Protein AF-A0A4Q3XIW8-F1 (afdb_monomer_lite)

Sequence (127 aa):
MKTLSMPRPVAIGVVVLTMAGFLSQTAIPAPKAQLSREAKMEWIAHSLREMQTIKPGMTGKQLLKVFTVEGGVQQIPPTRYVYRDCPMIKVDIEWKNVHQPRPTQTHKKTFVISKISKPYLEGSIVD

Structure (mmCIF, N/CA/C/O backbone):
data_AF-A0A4Q3XIW8-F1
#
_entry.id   AF-A0A4Q3XIW8-F1
#
loop_
_atom_site.group_PDB
_atom_site.id
_atom_site.type_symbol
_atom_site.label_atom_id
_atom_site.label_alt_id
_atom_site.label_comp_id
_atom_site.label_asym_id
_atom_site.label_entity_id
_atom_site.label_seq_id
_atom_site.pdbx_PDB_ins_code
_atom_site.Cartn_x
_atom_site.Cartn_y
_atom_site.Cartn_z
_atom_site.occupancy
_atom_site.B_iso_or_equiv
_atom_site.auth_seq_id
_atom_site.auth_comp_id
_atom_site.auth_asym_id
_atom_site.auth_atom_id
_atom_site.pdbx_PDB_model_num
ATOM 1 N N . MET A 1 1 ? 29.692 -9.140 -96.627 1.00 36.75 1 MET A N 1
ATOM 2 C CA . MET A 1 1 ? 30.712 -9.912 -95.881 1.00 36.75 1 MET A CA 1
ATOM 3 C C . MET A 1 1 ? 30.564 -9.582 -94.398 1.00 36.75 1 MET A C 1
ATOM 5 O O . MET A 1 1 ? 30.273 -8.436 -94.087 1.00 36.75 1 MET A O 1
ATOM 9 N N . LYS A 1 2 ? 30.659 -10.597 -93.526 1.00 37.66 2 LYS A N 1
ATOM 10 C CA . LYS A 1 2 ? 30.666 -10.518 -92.043 1.00 37.66 2 LYS A CA 1
ATOM 11 C C . LYS A 1 2 ? 31.756 -9.511 -91.581 1.00 37.66 2 LYS A C 1
ATOM 13 O O . LYS A 1 2 ? 32.708 -9.340 -92.329 1.00 37.66 2 LYS A O 1
ATOM 18 N N . THR A 1 3 ? 31.681 -8.794 -90.452 1.00 39.59 3 THR A N 1
ATOM 19 C CA . THR A 1 3 ? 31.788 -9.295 -89.061 1.00 39.59 3 THR A CA 1
ATOM 20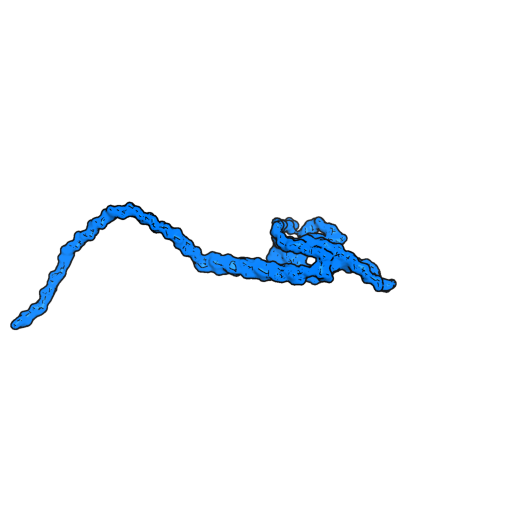 C C . THR A 1 3 ? 31.601 -8.169 -88.019 1.00 39.59 3 THR A C 1
ATOM 22 O O . THR A 1 3 ? 31.952 -7.021 -88.273 1.00 39.59 3 THR A O 1
ATOM 25 N N . LEU A 1 4 ? 31.115 -8.547 -86.826 1.00 45.62 4 LEU A N 1
ATOM 26 C CA . LEU A 1 4 ? 31.135 -7.817 -85.544 1.00 45.62 4 LEU A CA 1
ATOM 27 C C . LEU A 1 4 ? 32.545 -7.355 -85.101 1.00 45.62 4 LEU A C 1
ATOM 29 O O . LEU A 1 4 ? 33.519 -8.023 -85.438 1.00 45.62 4 LEU A O 1
ATOM 33 N N . SER A 1 5 ? 32.615 -6.345 -84.210 1.00 37.97 5 SER A 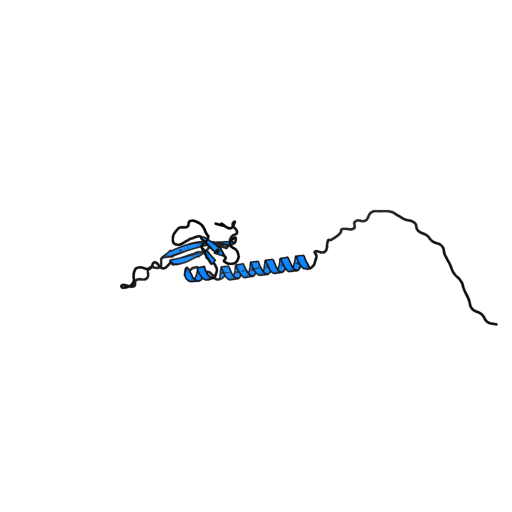N 1
ATOM 34 C CA . SER A 1 5 ? 33.252 -6.409 -82.862 1.00 37.97 5 SER A CA 1
ATOM 35 C C . SER A 1 5 ? 33.842 -5.059 -82.395 1.00 37.97 5 SER A C 1
ATOM 37 O O . SER A 1 5 ? 34.687 -4.483 -83.069 1.00 37.97 5 SER A O 1
ATOM 39 N N . MET A 1 6 ? 33.435 -4.582 -81.209 1.00 40.84 6 MET A N 1
ATOM 40 C CA . MET A 1 6 ? 34.043 -3.457 -80.457 1.00 40.84 6 MET A CA 1
ATOM 41 C C . MET A 1 6 ? 35.323 -3.882 -79.706 1.00 40.84 6 MET A C 1
ATOM 43 O O . MET A 1 6 ? 35.523 -5.079 -79.489 1.00 40.84 6 MET A O 1
ATOM 47 N N . PRO A 1 7 ? 36.126 -2.911 -79.212 1.00 54.00 7 PRO A N 1
ATOM 48 C CA . PRO A 1 7 ? 36.410 -2.839 -77.763 1.00 54.00 7 PRO A CA 1
ATOM 49 C C . PRO A 1 7 ? 36.466 -1.405 -77.146 1.00 54.00 7 PRO A C 1
ATOM 51 O O . PRO A 1 7 ? 36.759 -0.428 -77.824 1.00 54.00 7 PRO A O 1
ATOM 54 N N . ARG A 1 8 ? 36.167 -1.308 -75.831 1.00 45.50 8 ARG A N 1
ATOM 55 C CA . ARG A 1 8 ? 36.250 -0.145 -74.878 1.00 45.50 8 ARG A CA 1
ATOM 56 C C . ARG A 1 8 ? 37.728 0.076 -74.403 1.00 45.50 8 ARG A C 1
ATOM 58 O O . ARG A 1 8 ? 38.477 -0.844 -74.730 1.00 45.50 8 ARG A O 1
ATOM 65 N N . PRO A 1 9 ? 38.204 1.084 -73.585 1.00 48.41 9 PRO A N 1
ATOM 66 C CA . PRO A 1 9 ? 37.528 1.862 -72.504 1.00 48.41 9 PRO A CA 1
ATOM 67 C C . PRO A 1 9 ? 38.114 3.284 -72.107 1.00 48.41 9 PRO A C 1
ATOM 69 O O . PRO A 1 9 ? 39.037 3.795 -72.723 1.00 48.41 9 PRO A O 1
ATOM 72 N N . VAL A 1 10 ? 37.592 3.851 -70.994 1.00 42.19 10 VAL A N 1
ATOM 73 C CA . VAL A 1 10 ? 38.165 4.821 -70.001 1.00 42.19 10 VAL A CA 1
ATOM 74 C C . VAL A 1 10 ? 38.273 6.332 -70.309 1.00 42.19 10 VAL A C 1
ATOM 76 O O . VAL A 1 10 ? 39.111 6.771 -71.081 1.00 42.19 10 VAL A O 1
ATOM 79 N N . ALA A 1 11 ? 37.579 7.142 -69.496 1.00 39.53 11 ALA A N 1
ATOM 80 C CA . ALA A 1 11 ? 38.163 8.336 -68.871 1.00 39.53 11 ALA A CA 1
ATOM 81 C C . ALA A 1 11 ? 37.551 8.530 -67.469 1.00 39.53 11 ALA A C 1
ATOM 83 O O . ALA A 1 11 ? 36.342 8.675 -67.305 1.00 39.53 11 ALA A O 1
ATOM 84 N N . ILE A 1 12 ? 38.420 8.444 -66.465 1.00 48.94 12 ILE A N 1
ATOM 85 C CA . ILE A 1 12 ? 38.171 8.597 -65.031 1.00 48.94 12 ILE A CA 1
ATOM 86 C C . ILE A 1 12 ? 38.059 10.092 -64.723 1.00 48.94 12 ILE A C 1
ATOM 88 O O . ILE A 1 12 ? 38.941 10.858 -65.100 1.00 48.94 12 ILE A O 1
ATOM 92 N N . GLY A 1 13 ? 37.013 10.502 -64.009 1.00 37.75 13 GLY A N 1
ATOM 93 C CA . GLY A 1 13 ? 36.873 11.863 -63.495 1.00 37.75 13 GLY A CA 1
ATOM 94 C C . GLY A 1 13 ? 36.436 11.836 -62.037 1.00 37.75 13 GLY A C 1
ATOM 95 O O . GLY A 1 13 ? 35.246 11.874 -61.750 1.00 37.75 13 GLY A O 1
ATOM 96 N N . VAL A 1 14 ? 37.401 11.737 -61.122 1.00 43.91 14 VAL A N 1
ATOM 97 C CA . VAL A 1 14 ? 37.207 11.987 -59.688 1.00 43.91 14 VAL A CA 1
ATOM 98 C C . VAL A 1 14 ? 37.565 13.449 -59.435 1.00 43.91 14 VAL A C 1
ATOM 100 O O . VAL A 1 14 ? 38.720 13.825 -59.613 1.00 43.91 14 VAL A O 1
ATOM 103 N N . VAL A 1 15 ? 36.603 14.261 -58.993 1.00 44.19 15 VAL A N 1
ATOM 104 C CA . VAL A 1 15 ? 36.877 15.529 -58.300 1.00 44.19 15 VAL A CA 1
ATOM 105 C C . VAL A 1 15 ? 36.025 15.572 -57.036 1.00 44.19 15 VAL A C 1
ATOM 107 O O . VAL A 1 15 ? 34.822 15.324 -57.053 1.00 44.19 15 VAL A O 1
ATOM 110 N N . VAL A 1 16 ? 36.719 15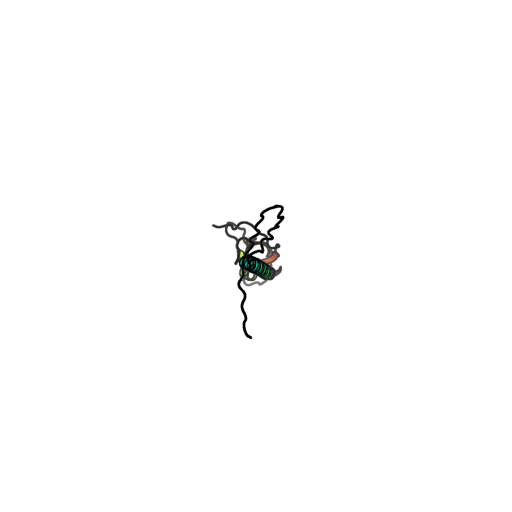.813 -55.931 1.00 42.75 16 VAL A N 1
ATOM 111 C CA . VAL A 1 16 ? 36.293 15.709 -54.537 1.00 42.75 16 VAL A CA 1
ATOM 112 C C . VAL A 1 16 ? 35.970 17.107 -53.984 1.00 42.75 16 VAL A C 1
ATOM 114 O O . VAL A 1 16 ? 36.653 18.067 -54.323 1.00 42.75 16 VAL A O 1
ATOM 117 N N . LEU A 1 17 ? 35.003 17.152 -53.054 1.00 45.28 17 LEU A N 1
ATOM 118 C CA . LEU A 1 17 ? 34.769 18.156 -51.995 1.00 45.28 17 LEU A CA 1
ATOM 119 C C . LEU A 1 17 ? 34.115 19.513 -52.336 1.00 45.28 17 LEU A C 1
ATOM 121 O O . LEU A 1 17 ? 34.779 20.425 -52.808 1.00 45.28 17 LEU A O 1
ATOM 125 N N . THR A 1 18 ? 32.896 19.717 -51.812 1.00 49.06 18 THR A N 1
ATOM 126 C CA . THR A 1 18 ? 32.626 20.816 -50.858 1.00 49.06 18 THR A CA 1
ATOM 127 C C . THR A 1 18 ? 31.606 20.383 -49.798 1.00 49.06 18 THR A C 1
ATOM 129 O O . THR A 1 18 ? 30.492 19.966 -50.108 1.00 49.06 18 THR A O 1
ATOM 132 N N . MET A 1 19 ? 32.039 20.476 -48.540 1.00 49.81 19 MET A N 1
ATOM 133 C CA . MET A 1 19 ? 31.317 20.223 -47.293 1.00 49.81 19 MET A CA 1
ATOM 134 C C . MET A 1 19 ? 30.197 21.241 -47.037 1.00 49.81 19 MET A C 1
ATOM 136 O O . MET A 1 19 ? 30.446 22.438 -47.104 1.00 49.81 19 MET A O 1
ATOM 140 N N . ALA A 1 20 ? 29.029 20.756 -46.608 1.00 51.88 20 ALA A N 1
ATOM 141 C CA . ALA A 1 20 ? 28.243 21.297 -45.486 1.00 51.88 20 ALA A CA 1
ATOM 142 C C . ALA A 1 20 ? 27.097 20.316 -45.181 1.00 51.88 20 ALA A C 1
ATOM 144 O O . ALA A 1 20 ? 25.919 20.585 -45.403 1.00 51.88 20 ALA A O 1
ATOM 145 N N . GLY A 1 21 ? 27.465 19.113 -44.737 1.00 45.66 21 GLY A N 1
ATOM 146 C CA . GLY A 1 21 ? 26.510 18.099 -44.313 1.00 45.66 21 GLY A CA 1
ATOM 147 C C . GLY A 1 21 ? 25.909 18.450 -42.956 1.00 45.66 21 GLY A C 1
ATOM 148 O O . GLY A 1 21 ? 26.520 18.175 -41.928 1.00 45.66 21 GLY A O 1
ATOM 149 N N . PHE A 1 22 ? 24.686 18.975 -42.941 1.00 52.00 22 PHE A N 1
ATOM 150 C CA . PHE A 1 22 ? 23.782 18.789 -41.806 1.00 52.00 22 PHE A CA 1
ATOM 151 C C . PHE A 1 22 ? 23.153 17.394 -41.918 1.00 52.00 22 PHE A C 1
ATOM 153 O O . PHE A 1 22 ? 21.997 17.232 -42.295 1.00 52.00 22 PHE A O 1
ATOM 160 N N . LEU A 1 23 ? 23.936 16.355 -41.615 1.00 46.53 23 LEU A N 1
ATOM 161 C CA . LEU A 1 23 ? 23.371 15.051 -41.276 1.00 46.53 23 LEU A CA 1
ATOM 162 C C . LEU A 1 23 ? 22.963 15.110 -39.804 1.00 46.53 23 LEU A C 1
ATOM 164 O O . LEU A 1 23 ? 23.735 14.754 -38.913 1.00 46.53 23 LEU A O 1
ATOM 168 N N . SER A 1 24 ? 21.746 15.586 -39.541 1.00 50.31 24 SER A N 1
ATOM 169 C CA . SER A 1 24 ? 21.080 15.339 -38.265 1.00 50.31 24 SER A CA 1
ATOM 170 C C . SER A 1 24 ? 20.907 13.828 -38.113 1.00 50.31 24 SER A C 1
ATOM 172 O O . SER A 1 24 ? 19.990 13.234 -38.672 1.00 50.31 24 SER A O 1
ATOM 174 N N . GLN A 1 25 ? 21.818 13.187 -37.381 1.00 57.75 25 GLN A N 1
ATOM 175 C CA . GLN A 1 25 ? 21.649 11.806 -36.947 1.00 57.75 25 GLN A CA 1
ATOM 176 C C . GLN A 1 25 ? 20.481 11.761 -35.959 1.00 57.75 25 GLN A C 1
ATOM 178 O O . GLN A 1 25 ? 20.648 12.002 -34.765 1.00 57.75 25 GLN A O 1
ATOM 183 N N . THR A 1 26 ? 19.279 11.446 -36.436 1.00 56.56 26 THR A N 1
ATOM 184 C CA . THR A 1 26 ? 18.238 10.924 -35.553 1.00 56.56 26 THR A CA 1
ATOM 185 C C . THR A 1 26 ? 18.656 9.505 -35.191 1.00 56.56 26 THR A C 1
ATOM 187 O O . THR A 1 26 ? 18.474 8.579 -35.981 1.00 56.56 26 THR A O 1
ATOM 190 N N . ALA A 1 27 ? 19.286 9.332 -34.030 1.00 63.47 27 ALA A N 1
ATOM 191 C CA . ALA A 1 27 ? 19.545 8.009 -33.482 1.00 63.47 27 ALA A CA 1
ATOM 192 C C . ALA A 1 27 ? 18.195 7.295 -33.313 1.00 63.47 27 ALA A C 1
ATOM 194 O O . ALA A 1 27 ? 17.417 7.632 -32.422 1.00 63.47 27 ALA A O 1
ATOM 195 N N . ILE A 1 28 ? 17.891 6.348 -34.203 1.00 64.38 28 ILE A N 1
ATOM 196 C CA . ILE A 1 28 ? 16.720 5.482 -34.071 1.00 64.38 28 ILE A CA 1
ATOM 197 C C . ILE A 1 28 ? 16.954 4.669 -32.791 1.00 64.38 28 ILE A C 1
ATOM 199 O O . ILE A 1 28 ? 17.942 3.929 -32.730 1.00 64.38 28 ILE A O 1
ATOM 203 N N . PRO A 1 29 ? 16.126 4.815 -31.741 1.00 62.81 29 PRO A N 1
ATOM 204 C CA . PRO A 1 29 ? 16.327 4.051 -30.522 1.00 62.81 29 PRO A CA 1
ATOM 205 C C . PRO A 1 29 ? 16.234 2.558 -30.853 1.00 62.81 29 PRO A C 1
ATOM 207 O O . PRO A 1 29 ? 15.299 2.108 -31.514 1.00 62.81 29 PRO A O 1
ATOM 210 N N . ALA A 1 30 ? 17.231 1.787 -30.415 1.00 66.44 30 ALA A N 1
ATOM 211 C CA . ALA A 1 30 ? 17.295 0.357 -30.683 1.00 66.44 30 ALA A CA 1
ATOM 212 C C . ALA A 1 30 ? 16.027 -0.358 -30.150 1.00 66.44 30 ALA A C 1
ATOM 214 O O . ALA A 1 30 ? 15.635 -0.103 -29.006 1.00 66.44 30 ALA A O 1
ATOM 215 N N . PRO A 1 31 ? 15.431 -1.310 -30.899 1.00 67.88 31 PRO A N 1
ATOM 216 C CA . PRO A 1 31 ? 14.172 -1.984 -30.539 1.00 67.88 31 PRO A CA 1
ATOM 217 C C . PRO A 1 31 ? 14.132 -2.584 -29.121 1.00 67.88 31 PRO A C 1
ATOM 219 O O . PRO A 1 31 ? 13.085 -2.627 -28.479 1.00 67.88 31 PRO A O 1
ATOM 222 N N . LYS A 1 32 ? 15.288 -3.007 -28.592 1.00 67.06 32 LYS A N 1
ATOM 223 C CA . LYS A 1 32 ? 15.415 -3.588 -27.245 1.00 67.06 32 LYS A CA 1
ATOM 224 C C . LYS A 1 32 ? 15.123 -2.584 -26.124 1.00 67.06 32 LYS A C 1
ATOM 226 O O . LYS A 1 32 ? 14.533 -2.952 -25.111 1.00 67.06 32 LYS A O 1
ATOM 231 N N . ALA A 1 33 ? 15.521 -1.321 -26.289 1.00 71.56 33 ALA A N 1
ATOM 232 C CA . ALA A 1 33 ? 15.300 -0.292 -25.274 1.00 71.56 33 ALA A CA 1
ATOM 233 C C . ALA A 1 33 ? 13.812 0.078 -25.169 1.00 71.56 33 ALA A C 1
ATOM 235 O O . ALA A 1 33 ? 13.307 0.289 -24.065 1.00 71.56 33 ALA A O 1
ATOM 236 N N . GLN A 1 34 ? 13.108 0.084 -26.302 1.00 71.38 34 GLN A N 1
ATOM 237 C CA . GLN A 1 34 ? 11.688 0.410 -26.381 1.00 71.38 34 GLN A CA 1
ATOM 238 C C . GLN A 1 34 ? 10.811 -0.671 -25.723 1.00 71.38 34 GLN A C 1
ATOM 240 O O . GLN A 1 34 ? 10.056 -0.347 -24.805 1.00 71.38 34 GLN A O 1
ATOM 245 N N . LEU A 1 35 ? 11.029 -1.953 -26.056 1.00 73.44 35 LEU A N 1
ATOM 246 C CA . LEU A 1 35 ? 10.343 -3.088 -25.416 1.00 73.44 35 LEU A CA 1
ATOM 247 C C . LEU A 1 35 ? 10.530 -3.082 -23.887 1.00 73.44 35 LEU A C 1
ATOM 249 O O . LEU A 1 35 ? 9.600 -3.343 -23.128 1.00 73.44 35 LEU A O 1
ATOM 253 N N . SER A 1 36 ? 11.732 -2.725 -23.415 1.00 86.62 36 SER A N 1
ATOM 254 C CA . SER A 1 36 ? 12.017 -2.633 -21.977 1.00 86.62 36 SER A CA 1
ATOM 255 C C . SER A 1 36 ? 11.268 -1.492 -21.278 1.00 86.62 36 SER A C 1
ATOM 257 O O . SER A 1 36 ? 10.942 -1.604 -20.098 1.00 86.62 36 SER A O 1
ATOM 259 N N . ARG A 1 37 ? 11.000 -0.383 -21.980 1.00 91.44 37 ARG A N 1
ATOM 260 C CA . ARG A 1 37 ? 10.258 0.761 -21.436 1.00 91.44 37 ARG A CA 1
ATOM 261 C C . ARG A 1 37 ? 8.772 0.440 -21.353 1.00 91.44 37 ARG A C 1
ATOM 263 O O . ARG A 1 37 ? 8.162 0.710 -20.325 1.00 91.44 37 ARG A O 1
ATOM 270 N N . GLU A 1 38 ? 8.220 -0.145 -22.407 1.00 92.50 38 GLU A N 1
ATOM 271 C CA . GLU A 1 38 ? 6.822 -0.576 -22.469 1.00 92.50 38 GLU A CA 1
ATOM 272 C C . GLU A 1 38 ? 6.525 -1.605 -21.378 1.00 92.50 38 GLU A C 1
ATOM 274 O O . GLU A 1 38 ? 5.617 -1.392 -20.582 1.00 92.50 38 GLU A O 1
ATOM 279 N N . ALA A 1 39 ? 7.372 -2.631 -21.231 1.00 93.94 39 ALA A N 1
ATOM 280 C CA . ALA A 1 39 ? 7.236 -3.624 -20.165 1.00 93.94 39 ALA A CA 1
ATOM 281 C C . ALA A 1 39 ? 7.298 -3.007 -18.754 1.00 93.94 39 ALA A C 1
ATOM 283 O O . ALA A 1 39 ? 6.542 -3.403 -17.868 1.00 93.94 39 ALA A O 1
ATOM 284 N N . LYS A 1 40 ? 8.163 -2.006 -18.529 1.00 94.56 40 LYS A N 1
ATOM 285 C CA . LYS A 1 40 ? 8.220 -1.279 -17.247 1.00 94.56 40 LYS A CA 1
ATOM 286 C C . LYS A 1 40 ? 6.943 -0.489 -16.984 1.00 94.56 40 LYS A C 1
ATOM 288 O O . LYS A 1 40 ? 6.452 -0.499 -15.861 1.00 94.56 40 LYS A O 1
ATOM 293 N N . MET A 1 41 ? 6.411 0.194 -17.996 1.00 95.56 41 MET A N 1
ATOM 294 C CA . MET A 1 41 ? 5.166 0.954 -17.861 1.00 95.56 41 MET A CA 1
ATOM 295 C C . MET A 1 41 ? 3.968 0.032 -17.626 1.00 95.56 41 MET A C 1
ATOM 297 O O . MET A 1 41 ? 3.143 0.328 -16.765 1.00 95.56 41 MET A O 1
ATOM 301 N N . GLU A 1 42 ? 3.910 -1.103 -18.325 1.00 96.75 42 GLU A N 1
ATOM 302 C CA . GLU A 1 42 ? 2.913 -2.159 -18.121 1.00 96.75 42 GLU A CA 1
ATOM 303 C C . GLU A 1 42 ? 2.956 -2.674 -16.677 1.00 96.75 42 GLU A C 1
ATOM 305 O O . GLU A 1 42 ? 1.925 -2.721 -16.004 1.00 96.75 42 GLU A O 1
ATOM 310 N N . TRP A 1 43 ? 4.157 -2.979 -16.169 1.00 96.38 43 TRP A N 1
ATOM 311 C CA . TRP A 1 43 ? 4.351 -3.418 -14.789 1.00 96.38 43 TRP A CA 1
ATOM 312 C C . TRP A 1 43 ? 3.908 -2.350 -13.784 1.00 96.38 43 TRP A C 1
ATOM 314 O O . TRP A 1 43 ? 3.113 -2.654 -12.902 1.00 96.38 43 TRP A O 1
ATOM 324 N N . ILE A 1 44 ? 4.326 -1.086 -13.943 1.00 96.50 44 ILE A N 1
ATOM 325 C CA . ILE A 1 44 ? 3.894 0.009 -13.055 1.00 96.50 44 ILE A CA 1
ATOM 326 C C . ILE A 1 44 ? 2.366 0.133 -13.063 1.00 96.50 44 ILE A C 1
ATOM 328 O O . ILE A 1 44 ? 1.745 0.243 -12.005 1.00 96.50 44 ILE A O 1
ATOM 332 N N . ALA A 1 45 ? 1.747 0.104 -14.244 1.00 97.19 45 ALA A N 1
ATOM 333 C CA . ALA A 1 45 ? 0.301 0.208 -14.377 1.00 97.19 45 ALA A CA 1
ATOM 334 C C . ALA A 1 45 ? -0.416 -0.976 -13.712 1.00 97.19 45 ALA A C 1
ATOM 336 O O . ALA A 1 45 ? -1.429 -0.779 -13.041 1.00 97.19 45 ALA A O 1
ATOM 337 N N . HIS A 1 46 ? 0.114 -2.192 -13.858 1.00 97.75 46 HIS A N 1
ATOM 338 C CA . HIS A 1 46 ? -0.393 -3.381 -13.182 1.00 97.75 46 HIS A CA 1
ATOM 339 C C . HIS A 1 46 ? -0.291 -3.255 -11.657 1.00 97.75 46 HIS A C 1
ATOM 341 O O . HIS A 1 46 ? -1.305 -3.393 -10.973 1.00 97.75 46 HIS A O 1
ATOM 347 N N . SER A 1 47 ? 0.883 -2.901 -11.133 1.00 97.56 47 SER A N 1
ATOM 348 C CA . SER A 1 47 ? 1.115 -2.707 -9.698 1.00 97.56 47 SER A CA 1
ATOM 349 C C . SER A 1 47 ? 0.185 -1.638 -9.114 1.00 97.56 47 SER A C 1
ATOM 351 O O . SER A 1 47 ? -0.400 -1.821 -8.047 1.00 97.56 47 SER A O 1
ATOM 353 N N . LEU A 1 48 ? -0.037 -0.532 -9.838 1.00 97.19 48 LEU A N 1
ATOM 354 C CA . LEU A 1 48 ? -1.001 0.502 -9.448 1.00 97.19 48 LEU A CA 1
ATOM 355 C C . LEU A 1 48 ? -2.436 -0.026 -9.382 1.00 97.19 48 LEU A C 1
ATOM 357 O O . LEU A 1 48 ? -3.147 0.292 -8.428 1.00 97.19 48 LEU A O 1
ATOM 361 N N . ARG A 1 49 ? -2.866 -0.838 -10.354 1.00 97.75 49 ARG A N 1
ATOM 362 C CA . ARG A 1 49 ? -4.202 -1.458 -10.341 1.00 97.75 49 ARG A CA 1
ATOM 363 C C . ARG A 1 49 ? -4.369 -2.405 -9.158 1.00 97.75 49 ARG A C 1
ATOM 365 O O . ARG A 1 49 ? -5.404 -2.361 -8.496 1.00 97.75 49 ARG A O 1
ATOM 372 N N . GLU A 1 50 ? -3.357 -3.214 -8.864 1.00 97.94 50 GLU A N 1
ATOM 373 C CA . GLU A 1 50 ? -3.384 -4.138 -7.732 1.00 97.94 50 GLU A CA 1
ATOM 374 C C . GLU A 1 50 ? -3.469 -3.391 -6.397 1.00 97.94 50 GLU A C 1
AT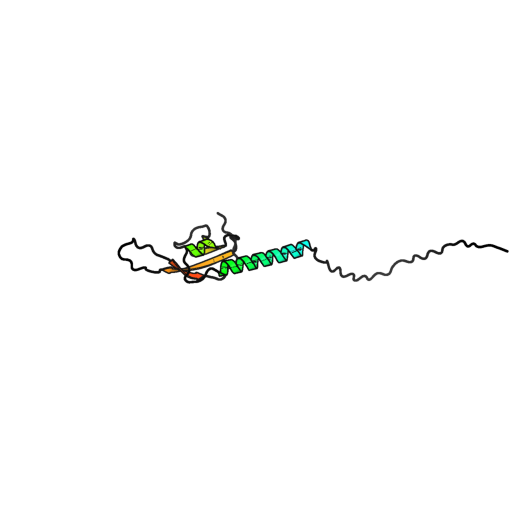OM 376 O O . GLU A 1 50 ? -4.367 -3.655 -5.597 1.00 97.94 50 GLU A O 1
ATOM 381 N N . MET A 1 51 ? -2.613 -2.391 -6.174 1.00 98.06 51 MET A N 1
ATOM 382 C CA . MET A 1 51 ? -2.658 -1.550 -4.973 1.00 98.06 51 MET A CA 1
ATOM 383 C C . MET A 1 51 ? -4.013 -0.850 -4.801 1.00 98.06 51 MET A C 1
ATOM 385 O O . MET A 1 51 ? -4.529 -0.748 -3.688 1.00 98.06 51 MET A O 1
ATOM 389 N N . GLN A 1 52 ? -4.634 -0.414 -5.902 1.00 96.81 52 GLN A N 1
ATOM 390 C CA . GLN A 1 52 ? -5.952 0.222 -5.887 1.00 96.81 52 GLN A CA 1
ATOM 391 C C . GLN A 1 52 ? -7.094 -0.720 -5.489 1.00 96.81 52 GLN A C 1
ATOM 393 O O . GLN A 1 52 ? -8.178 -0.218 -5.186 1.00 96.81 52 GLN A O 1
ATOM 398 N N . THR A 1 53 ? -6.894 -2.040 -5.460 1.00 98.00 53 THR A N 1
ATOM 399 C CA . THR A 1 53 ? -7.907 -2.981 -4.953 1.00 98.00 53 THR A CA 1
ATOM 400 C C . THR A 1 53 ? -8.154 -2.814 -3.455 1.00 98.00 53 THR A C 1
ATOM 402 O O . THR A 1 53 ? -9.250 -3.114 -2.984 1.00 98.00 53 THR A O 1
ATOM 405 N N . ILE A 1 54 ? -7.183 -2.275 -2.711 1.00 98.38 54 ILE A N 1
ATOM 406 C CA . ILE A 1 54 ? -7.321 -2.006 -1.283 1.00 98.38 54 ILE A CA 1
ATOM 407 C C . ILE A 1 54 ? -8.097 -0.707 -1.069 1.00 98.38 54 ILE A C 1
ATOM 409 O O . ILE A 1 54 ? -7.714 0.358 -1.554 1.00 98.38 54 ILE A O 1
ATOM 413 N N . LYS A 1 55 ? -9.201 -0.791 -0.320 1.00 97.50 55 LYS A N 1
ATOM 414 C CA . LYS A 1 55 ? -10.133 0.321 -0.089 1.00 97.50 55 LYS A CA 1
ATOM 415 C C . LYS A 1 55 ? -10.454 0.511 1.398 1.00 97.50 55 LYS A C 1
ATOM 417 O O . LYS A 1 55 ? -10.341 -0.442 2.177 1.00 97.50 55 LYS A O 1
ATOM 422 N N . PRO A 1 56 ? -10.925 1.710 1.793 1.00 97.44 56 PRO A N 1
ATOM 423 C CA . PRO A 1 56 ? -11.561 1.905 3.090 1.00 97.44 56 PRO A CA 1
ATOM 424 C C . PRO A 1 56 ? -12.653 0.862 3.366 1.00 97.44 56 PRO A C 1
ATOM 426 O O . PRO A 1 56 ? -13.371 0.440 2.461 1.00 97.44 56 PRO A O 1
ATOM 429 N N . GLY A 1 57 ? -12.762 0.434 4.621 1.00 96.12 57 GLY A N 1
ATOM 430 C CA . GLY A 1 57 ? -13.662 -0.628 5.075 1.00 96.12 57 GLY A CA 1
ATOM 431 C C . GLY A 1 57 ? -13.058 -2.035 5.037 1.00 96.12 57 GLY A C 1
ATOM 432 O O . GLY A 1 57 ? -13.560 -2.922 5.726 1.00 96.12 57 GLY A O 1
ATOM 433 N N . MET A 1 58 ? -11.959 -2.253 4.306 1.00 95.88 58 MET A N 1
ATOM 434 C CA . MET A 1 58 ? -11.255 -3.539 4.314 1.00 95.88 58 MET A CA 1
ATOM 435 C C . MET A 1 58 ? -10.491 -3.777 5.624 1.00 95.88 58 MET A C 1
ATOM 437 O O . MET A 1 58 ? -10.104 -2.851 6.338 1.00 95.88 58 MET A O 1
ATOM 441 N N . THR A 1 59 ? -10.261 -5.049 5.941 1.00 94.31 59 THR A N 1
ATOM 442 C CA . THR A 1 59 ? -9.516 -5.474 7.135 1.00 94.31 59 THR A CA 1
ATOM 443 C C . THR A 1 59 ? -8.006 -5.458 6.905 1.00 94.31 59 THR A C 1
ATOM 445 O O . THR A 1 59 ? -7.534 -5.627 5.779 1.00 94.31 59 THR A O 1
ATOM 448 N N . GLY A 1 60 ? -7.224 -5.394 7.988 1.00 91.88 60 GLY A N 1
ATOM 449 C CA . GLY A 1 60 ? -5.768 -5.554 7.899 1.00 91.88 60 GLY A CA 1
ATOM 450 C C . GLY A 1 60 ? -5.327 -6.882 7.274 1.00 91.88 60 GLY A C 1
ATOM 451 O O . GLY A 1 60 ? -4.339 -6.924 6.553 1.00 91.88 60 GLY A O 1
ATOM 452 N N . LYS A 1 61 ? -6.102 -7.964 7.432 1.00 92.94 61 LYS A N 1
ATOM 453 C CA . LYS A 1 61 ? -5.815 -9.240 6.752 1.00 92.94 61 LYS A CA 1
ATOM 454 C C . LYS A 1 61 ? -5.912 -9.141 5.229 1.00 92.94 61 LYS A C 1
ATOM 456 O O . LYS A 1 61 ? -5.189 -9.846 4.538 1.00 92.94 61 LYS A O 1
ATOM 461 N N . GLN A 1 62 ? -6.825 -8.319 4.710 1.00 96.06 62 GLN A N 1
ATOM 462 C CA . GLN A 1 62 ? -6.960 -8.088 3.269 1.00 96.06 62 GLN A CA 1
ATOM 463 C C . GLN A 1 62 ? -5.851 -7.170 2.757 1.00 96.06 62 GLN A C 1
ATOM 465 O O . GLN A 1 62 ? -5.254 -7.485 1.734 1.00 96.06 62 GLN A O 1
ATOM 470 N N . LEU A 1 63 ? -5.521 -6.108 3.504 1.00 96.88 63 LEU A N 1
ATOM 471 C CA . LEU A 1 63 ? -4.373 -5.238 3.215 1.00 96.88 63 LEU A CA 1
ATOM 472 C C . LEU A 1 63 ? -3.087 -6.050 3.058 1.00 96.88 63 LEU A C 1
ATOM 474 O O . LEU A 1 63 ? -2.377 -5.912 2.065 1.00 96.88 63 LEU A O 1
ATOM 478 N N . LEU A 1 64 ? -2.842 -6.954 4.010 1.00 95.81 64 LEU A N 1
ATOM 479 C CA . LEU A 1 64 ? -1.657 -7.800 4.035 1.00 95.81 64 LEU A CA 1
ATOM 480 C C . LEU A 1 64 ? -1.577 -8.792 2.868 1.00 95.81 64 LEU A C 1
ATOM 482 O O . LEU A 1 64 ? -0.583 -9.493 2.775 1.00 95.81 64 LEU A O 1
ATOM 486 N N . LYS A 1 65 ? -2.563 -8.894 1.972 1.00 97.00 65 LYS A N 1
ATOM 487 C CA . LYS A 1 65 ? -2.415 -9.695 0.744 1.00 97.00 65 LYS A CA 1
ATOM 488 C C . LYS A 1 65 ? -1.626 -8.967 -0.343 1.00 97.00 65 LYS A C 1
ATOM 490 O O . LYS A 1 65 ? -0.932 -9.625 -1.100 1.00 97.00 65 LYS A O 1
ATOM 495 N N . VAL A 1 66 ? -1.727 -7.639 -0.387 1.00 98.06 66 VAL A N 1
ATOM 496 C CA . VAL A 1 66 ? -1.118 -6.782 -1.423 1.00 98.06 66 VAL A CA 1
ATOM 497 C C . VAL A 1 66 ? 0.086 -6.022 -0.867 1.00 98.06 66 VAL A C 1
ATOM 499 O O . VAL A 1 66 ? 1.096 -5.832 -1.538 1.00 98.06 66 VAL A O 1
ATOM 502 N N . PHE A 1 67 ? 0.003 -5.631 0.401 1.00 97.44 67 PHE A N 1
ATOM 503 C CA . PHE A 1 67 ? 1.054 -4.913 1.103 1.00 97.44 67 PHE A CA 1
ATOM 504 C C . PHE A 1 67 ? 1.661 -5.769 2.217 1.00 97.44 67 PHE A C 1
ATOM 506 O O . PHE A 1 67 ? 1.111 -6.799 2.619 1.00 97.44 67 PHE A O 1
ATOM 513 N N . THR A 1 68 ? 2.800 -5.330 2.735 1.00 95.88 68 THR A N 1
ATOM 514 C CA . THR A 1 68 ? 3.405 -5.832 3.969 1.00 95.88 68 THR A CA 1
ATOM 515 C C . THR A 1 68 ? 3.772 -4.663 4.877 1.00 95.88 68 THR A C 1
ATOM 517 O O . THR A 1 68 ? 3.830 -3.519 4.431 1.00 95.88 68 THR A O 1
ATOM 520 N N . VAL A 1 69 ? 3.948 -4.932 6.168 1.00 94.69 69 VAL A N 1
ATOM 521 C CA . VAL A 1 69 ? 4.367 -3.912 7.138 1.00 94.69 69 VAL A CA 1
ATOM 522 C C . VAL A 1 69 ? 5.766 -3.434 6.755 1.00 94.69 69 VAL A C 1
ATOM 524 O O . VAL A 1 69 ? 6.625 -4.259 6.442 1.00 94.69 69 VAL A O 1
ATOM 527 N N . GLU A 1 70 ? 5.978 -2.119 6.736 1.00 92.25 70 GLU A N 1
ATOM 528 C CA . GLU A 1 70 ? 7.326 -1.571 6.576 1.00 92.25 70 GLU A CA 1
ATOM 529 C C . GLU A 1 70 ? 8.204 -1.963 7.775 1.00 92.25 70 GLU A C 1
ATOM 531 O O . GLU A 1 70 ? 7.728 -1.944 8.912 1.00 92.25 70 GLU A O 1
ATOM 536 N N . GLY A 1 71 ? 9.473 -2.298 7.522 1.00 86.38 71 GLY A N 1
ATOM 537 C CA . GLY A 1 71 ? 10.462 -2.549 8.571 1.00 86.38 71 GLY A CA 1
ATOM 538 C C . GLY A 1 71 ? 10.673 -1.358 9.517 1.00 86.38 71 GLY A C 1
ATOM 539 O O . GLY A 1 71 ? 10.190 -0.248 9.283 1.00 86.38 71 GLY A O 1
ATOM 540 N N . GLY A 1 72 ? 11.410 -1.593 10.601 1.00 84.69 72 GLY A N 1
ATOM 541 C CA . GLY A 1 72 ? 11.654 -0.595 11.643 1.00 84.69 72 GLY A CA 1
ATOM 542 C C . GLY A 1 72 ? 10.547 -0.485 12.702 1.00 84.69 72 GLY A C 1
ATOM 543 O O . GLY A 1 72 ? 9.632 -1.305 12.802 1.00 84.69 72 GLY A O 1
ATOM 544 N N . VAL A 1 73 ? 10.663 0.532 13.561 1.00 83.50 73 VAL A N 1
ATOM 545 C CA . VAL A 1 73 ? 9.784 0.721 14.726 1.00 83.50 73 VAL A CA 1
ATOM 546 C C . VAL A 1 73 ? 8.504 1.452 14.319 1.00 83.50 73 VAL A C 1
ATOM 548 O O . VAL A 1 73 ? 8.546 2.612 13.917 1.00 83.50 73 VAL A O 1
ATOM 551 N N . GLN A 1 74 ? 7.352 0.797 14.489 1.00 87.06 74 GLN A N 1
ATOM 552 C CA . GLN A 1 74 ? 6.031 1.386 14.251 1.00 87.06 74 GLN A CA 1
ATOM 553 C C . GLN A 1 74 ? 5.100 1.247 15.461 1.00 87.06 74 GLN A C 1
ATOM 555 O O . GLN A 1 74 ? 5.269 0.381 16.321 1.00 87.06 74 GLN A O 1
ATOM 560 N N . GLN A 1 75 ? 4.072 2.099 15.504 1.00 85.62 75 GLN A N 1
ATOM 561 C CA . GLN A 1 75 ? 2.956 1.962 16.441 1.00 85.62 75 GLN A CA 1
ATOM 562 C C . GLN A 1 75 ? 2.138 0.692 16.144 1.00 85.62 75 GLN A C 1
ATOM 564 O O . GLN A 1 75 ? 2.183 0.158 15.039 1.00 85.62 75 GLN A O 1
ATOM 569 N N . ILE A 1 76 ? 1.367 0.204 17.124 1.00 85.88 76 ILE A N 1
ATOM 570 C CA . ILE A 1 76 ? 0.427 -0.912 16.935 1.00 85.88 76 ILE A CA 1
ATOM 571 C C . ILE A 1 76 ? -1.011 -0.364 16.987 1.00 85.88 76 ILE A C 1
ATOM 573 O O . ILE A 1 76 ? -1.422 0.135 18.038 1.00 85.88 76 ILE A O 1
ATOM 577 N N . PRO A 1 77 ? -1.818 -0.503 15.917 1.00 88.38 77 PRO A N 1
ATOM 578 C CA . PRO A 1 77 ? -1.493 -1.155 14.643 1.00 88.38 77 PRO A CA 1
ATOM 579 C C . PRO A 1 77 ? -0.521 -0.328 13.774 1.00 88.38 77 PRO A C 1
ATOM 581 O O . PRO A 1 77 ? -0.581 0.901 13.835 1.00 88.38 77 PRO A O 1
ATOM 584 N N . PRO A 1 78 ? 0.318 -0.978 12.937 1.00 93.00 78 PRO A N 1
ATOM 585 C CA . PRO A 1 78 ? 1.228 -0.275 12.034 1.00 93.00 78 PRO A CA 1
ATOM 586 C C . PRO A 1 78 ? 0.449 0.636 11.100 1.00 93.00 78 PRO A C 1
ATOM 588 O O . PRO A 1 78 ? -0.625 0.250 10.628 1.00 93.00 78 PRO A O 1
ATOM 591 N N . THR A 1 79 ? 0.980 1.820 10.826 1.00 95.00 79 THR A N 1
ATOM 592 C CA . THR A 1 79 ? 0.350 2.810 9.946 1.00 95.00 79 THR A CA 1
ATOM 593 C C . THR A 1 79 ? 1.008 2.855 8.581 1.00 95.00 79 THR A C 1
ATOM 595 O O . THR A 1 79 ? 0.370 3.309 7.644 1.00 95.00 79 THR A O 1
ATOM 598 N N . ARG A 1 80 ? 2.234 2.347 8.429 1.00 96.12 80 ARG A N 1
ATOM 599 C CA . ARG A 1 80 ? 2.964 2.388 7.166 1.00 96.12 80 ARG A CA 1
ATOM 600 C C . ARG A 1 80 ? 3.219 0.998 6.610 1.00 96.12 80 ARG A C 1
ATOM 602 O O . ARG A 1 80 ? 3.707 0.096 7.298 1.00 96.12 80 ARG A O 1
ATOM 609 N N . TYR A 1 81 ? 2.881 0.847 5.338 1.00 96.88 81 TYR A N 1
ATOM 610 C CA . TYR A 1 81 ? 2.970 -0.411 4.618 1.00 96.88 81 TYR A CA 1
ATOM 611 C C . TYR A 1 81 ? 3.672 -0.206 3.284 1.00 96.88 81 TYR A C 1
ATOM 613 O O . TYR A 1 81 ? 3.531 0.837 2.647 1.00 96.88 81 TYR A O 1
ATOM 621 N N . VAL A 1 82 ? 4.387 -1.234 2.845 1.00 97.25 82 VAL A N 1
ATOM 622 C CA . VAL A 1 82 ? 5.089 -1.265 1.563 1.00 97.25 82 VAL A CA 1
ATOM 623 C C . VAL A 1 82 ? 4.451 -2.281 0.629 1.00 97.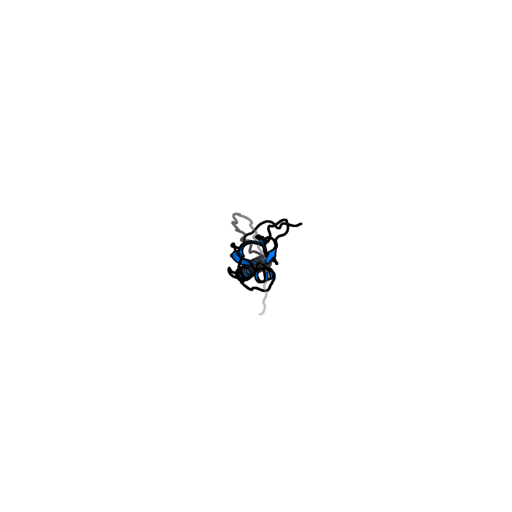25 82 VAL A C 1
ATOM 625 O O . VAL A 1 82 ? 3.912 -3.302 1.067 1.00 97.25 82 VAL A O 1
ATOM 628 N N . TYR A 1 83 ? 4.472 -1.994 -0.667 1.00 97.62 83 TYR A N 1
ATOM 629 C CA . TYR A 1 83 ? 3.988 -2.924 -1.678 1.00 97.62 83 TYR A CA 1
ATOM 630 C C . TYR A 1 83 ? 4.900 -4.152 -1.736 1.00 97.62 83 TYR A C 1
ATOM 632 O O . TYR A 1 83 ? 6.126 -4.024 -1.731 1.00 97.62 83 TYR A O 1
ATOM 640 N N . ARG A 1 84 ? 4.305 -5.350 -1.779 1.00 95.88 84 ARG A N 1
ATOM 641 C CA . ARG A 1 84 ? 5.044 -6.619 -1.653 1.00 95.88 84 ARG A CA 1
ATOM 642 C C . ARG A 1 84 ? 6.110 -6.808 -2.728 1.00 95.88 84 ARG A C 1
ATOM 644 O O . ARG A 1 84 ? 7.200 -7.267 -2.403 1.00 95.88 84 ARG A O 1
ATOM 651 N N . ASP A 1 85 ? 5.821 -6.394 -3.958 1.00 95.31 85 ASP A N 1
ATOM 652 C CA . ASP A 1 85 ? 6.735 -6.589 -5.089 1.00 95.31 85 ASP A CA 1
ATOM 653 C C . ASP A 1 85 ? 7.721 -5.422 -5.268 1.00 95.31 85 ASP A C 1
ATOM 655 O O . ASP A 1 85 ? 8.640 -5.498 -6.083 1.00 95.31 85 ASP A O 1
ATOM 659 N N . CYS A 1 86 ? 7.553 -4.322 -4.522 1.00 95.06 86 CYS A N 1
ATOM 660 C CA . CYS A 1 86 ? 8.465 -3.180 -4.562 1.00 95.06 86 CYS A CA 1
ATOM 661 C C . CYS A 1 86 ? 8.427 -2.388 -3.241 1.00 95.06 86 CYS A C 1
ATOM 663 O O . CYS A 1 86 ? 7.582 -1.501 -3.088 1.00 95.06 86 CYS A O 1
ATOM 665 N N . PRO A 1 87 ? 9.377 -2.631 -2.315 1.00 94.44 87 PRO A N 1
ATOM 666 C CA . PRO A 1 87 ? 9.417 -1.972 -1.004 1.00 94.44 87 PRO A CA 1
ATOM 667 C C . PRO A 1 87 ? 9.578 -0.443 -1.035 1.00 94.44 87 PRO A C 1
ATOM 669 O O . PRO A 1 87 ? 9.392 0.225 -0.022 1.00 94.44 87 PRO A O 1
ATOM 672 N N . MET A 1 88 ? 9.922 0.122 -2.195 1.00 94.94 88 MET A N 1
ATOM 673 C CA . MET A 1 88 ? 9.986 1.571 -2.394 1.00 94.94 88 MET A CA 1
ATOM 674 C C . MET A 1 88 ? 8.610 2.225 -2.541 1.00 94.94 88 MET A C 1
ATOM 676 O O . MET A 1 88 ? 8.496 3.441 -2.395 1.00 94.94 88 MET A O 1
ATOM 680 N N . ILE A 1 89 ? 7.574 1.454 -2.882 1.00 97.06 89 ILE A N 1
ATOM 681 C CA . ILE A 1 89 ? 6.213 1.971 -2.996 1.00 97.06 89 ILE A CA 1
ATOM 682 C C . ILE A 1 89 ? 5.527 1.802 -1.647 1.00 97.06 89 ILE A C 1
ATOM 684 O O . ILE A 1 89 ? 5.334 0.679 -1.178 1.00 97.06 89 ILE A O 1
ATOM 688 N N . LYS A 1 90 ? 5.134 2.920 -1.044 1.00 97.44 90 LYS A N 1
ATOM 689 C CA . LYS A 1 90 ? 4.563 2.964 0.300 1.00 97.44 90 LYS A CA 1
ATOM 690 C C . LYS A 1 90 ? 3.142 3.513 0.292 1.00 97.44 90 LYS A C 1
ATOM 692 O O . LYS A 1 90 ? 2.745 4.258 -0.610 1.00 97.44 90 LYS A O 1
ATOM 697 N N . VAL A 1 91 ? 2.386 3.132 1.315 1.00 98.12 91 VAL A N 1
ATOM 698 C CA . VAL A 1 91 ? 1.089 3.714 1.662 1.00 98.12 91 VAL A CA 1
ATOM 699 C C . VAL A 1 91 ? 0.995 3.924 3.167 1.00 98.12 91 VAL A C 1
ATOM 701 O O . VAL A 1 91 ? 1.443 3.087 3.955 1.00 98.12 91 VAL A O 1
ATOM 704 N N . ASP A 1 92 ? 0.337 5.014 3.547 1.00 97.62 92 ASP A N 1
ATOM 705 C CA . ASP A 1 92 ? -0.043 5.283 4.927 1.00 97.62 92 ASP A CA 1
ATOM 706 C C . ASP A 1 92 ? -1.517 4.914 5.143 1.00 97.62 92 ASP A C 1
ATOM 708 O O . ASP A 1 92 ? -2.390 5.184 4.308 1.00 97.62 92 ASP A O 1
ATOM 712 N N . ILE A 1 93 ? -1.790 4.283 6.282 1.00 97.62 93 ILE A N 1
ATOM 713 C CA . ILE A 1 93 ? -3.083 3.744 6.683 1.00 97.62 93 ILE A CA 1
ATOM 714 C C . ILE A 1 93 ? -3.534 4.410 7.974 1.00 97.62 93 ILE A C 1
ATOM 716 O O . ILE A 1 93 ? -2.861 4.351 9.004 1.00 97.62 93 ILE A O 1
ATOM 720 N N . GLU A 1 94 ? -4.744 4.955 7.935 1.00 96.75 94 GLU A N 1
ATOM 721 C CA . GLU A 1 94 ? -5.493 5.274 9.140 1.00 96.75 94 GLU A CA 1
ATOM 722 C C . GLU A 1 94 ? -6.432 4.109 9.472 1.00 96.75 94 GLU A C 1
ATOM 724 O O . GLU A 1 94 ? -7.112 3.555 8.598 1.00 96.75 94 GLU A O 1
ATOM 729 N N . TRP A 1 95 ? -6.494 3.753 10.753 1.00 94.94 95 TRP A N 1
ATOM 730 C CA . TRP A 1 95 ? -7.330 2.665 11.247 1.00 94.94 95 TRP A CA 1
ATOM 731 C C . TRP A 1 95 ? -8.548 3.187 12.000 1.00 94.94 95 TRP A C 1
ATOM 733 O O . TRP A 1 95 ? -8.443 4.054 12.866 1.00 94.94 95 TRP A O 1
ATOM 743 N N . LYS A 1 96 ? -9.703 2.564 11.758 1.00 93.12 96 LYS A N 1
ATOM 744 C CA . LYS A 1 96 ? -10.896 2.698 12.597 1.00 93.12 96 LYS A CA 1
ATOM 745 C C . LYS A 1 96 ? -11.088 1.436 13.422 1.00 93.12 96 LYS A C 1
ATOM 747 O O . LYS A 1 96 ? -11.122 0.327 12.889 1.00 93.12 96 LYS A O 1
ATOM 752 N N . ASN A 1 97 ? -11.241 1.614 14.730 1.00 86.25 97 ASN A N 1
ATOM 753 C CA . ASN A 1 97 ? -11.612 0.531 15.629 1.00 86.25 97 ASN A CA 1
ATOM 754 C C . ASN A 1 97 ? -13.108 0.239 15.472 1.00 86.25 97 ASN A C 1
ATOM 756 O O . ASN A 1 97 ? -13.937 1.139 15.611 1.00 86.25 97 ASN A O 1
ATOM 760 N N . VAL A 1 98 ? -13.444 -1.012 15.173 1.00 81.06 98 VAL A N 1
ATOM 761 C CA . VAL A 1 98 ? -14.829 -1.475 15.147 1.00 81.06 98 VAL A CA 1
ATOM 762 C C . VAL A 1 98 ? -15.038 -2.321 16.394 1.00 81.06 98 VAL A C 1
ATOM 764 O O . VAL A 1 98 ? -14.545 -3.447 16.486 1.00 81.06 98 VAL A O 1
ATOM 767 N N . HIS A 1 99 ? -15.746 -1.764 17.376 1.00 68.38 99 HIS A N 1
ATOM 768 C CA . HIS A 1 99 ? -16.152 -2.525 18.549 1.00 68.38 99 HIS A CA 1
ATOM 769 C C . HIS A 1 99 ? -17.208 -3.541 18.108 1.00 68.38 99 HIS A C 1
ATOM 771 O O . HIS A 1 99 ? -18.261 -3.156 17.604 1.00 68.38 99 HIS A O 1
ATOM 777 N N . GLN A 1 100 ? -16.928 -4.835 18.258 1.00 58.88 100 GLN A N 1
ATOM 778 C CA . GLN A 1 100 ? -17.956 -5.860 18.115 1.00 58.88 100 GLN A CA 1
ATOM 779 C C . GLN A 1 100 ? -18.540 -6.125 19.505 1.00 58.88 100 GLN A C 1
ATOM 781 O O . GLN A 1 100 ? -17.826 -6.668 20.350 1.00 58.88 100 GLN A O 1
ATOM 786 N N . PRO A 1 101 ? -19.801 -5.747 19.778 1.00 50.84 101 PRO A N 1
ATOM 787 C CA . PRO A 1 101 ? -20.462 -6.114 21.019 1.00 50.84 101 PRO A CA 1
ATOM 788 C C . PRO A 1 101 ? -20.794 -7.608 20.951 1.00 50.84 101 PRO A C 1
ATOM 790 O O . PRO A 1 101 ? -21.843 -8.008 20.453 1.00 50.84 101 PRO A O 1
ATOM 793 N N . ARG A 1 102 ? -19.869 -8.462 21.393 1.00 56.59 102 ARG A N 1
ATOM 794 C CA . ARG A 1 102 ? -20.168 -9.865 21.696 1.00 56.59 102 ARG A CA 1
ATOM 795 C C . ARG A 1 102 ? -19.783 -10.148 23.147 1.00 56.59 102 ARG A C 1
ATOM 797 O O . ARG A 1 102 ? -18.621 -9.953 23.492 1.00 56.59 102 ARG A O 1
ATOM 804 N N . PRO A 1 103 ? -20.725 -10.612 23.986 1.00 56.94 103 PRO A N 1
ATOM 805 C CA . PRO A 1 103 ? -20.541 -10.678 25.437 1.00 56.94 103 PRO A CA 1
ATOM 806 C C . PRO A 1 103 ? -19.608 -11.801 25.929 1.00 56.94 103 PRO A C 1
ATOM 808 O O . PRO A 1 103 ? -19.407 -11.920 27.130 1.00 56.94 103 PRO A O 1
ATOM 811 N N . THR A 1 104 ? -19.035 -12.632 25.050 1.00 57.25 104 THR A N 1
ATOM 812 C CA . THR A 1 104 ? -18.365 -13.885 25.463 1.00 57.25 104 THR A CA 1
ATOM 813 C C . THR A 1 104 ? -16.989 -14.145 24.844 1.00 57.25 104 THR A C 1
ATOM 815 O O . THR A 1 104 ? -16.419 -15.209 25.067 1.00 57.25 104 THR A O 1
ATOM 818 N N . GLN A 1 105 ? -16.404 -13.204 24.096 1.00 54.72 105 GLN A N 1
ATOM 819 C CA . GLN A 1 105 ? -15.049 -13.365 23.555 1.00 54.72 105 GLN A CA 1
ATOM 820 C C . GLN A 1 105 ? -14.167 -12.184 23.939 1.00 54.72 105 GLN A C 1
ATOM 822 O O . GLN A 1 105 ? -14.525 -11.032 23.710 1.00 54.72 105 GLN A O 1
ATOM 827 N N . THR A 1 106 ? -13.002 -12.504 24.510 1.00 53.19 106 THR A N 1
ATOM 828 C CA . THR A 1 106 ? -11.867 -11.616 24.788 1.00 53.19 106 THR A CA 1
ATOM 829 C C . THR A 1 106 ? -11.819 -10.494 23.752 1.00 53.19 106 THR A C 1
ATOM 831 O O . THR A 1 106 ? -11.707 -10.792 22.565 1.00 53.19 106 THR A O 1
ATOM 834 N N . HIS A 1 107 ? -11.962 -9.233 24.184 1.00 53.22 107 HIS A N 1
ATOM 835 C CA . HIS A 1 107 ? -12.098 -8.040 23.336 1.00 53.22 107 HIS A CA 1
ATOM 836 C C . HIS A 1 107 ? -10.987 -7.941 22.274 1.00 53.22 107 HIS A C 1
ATOM 838 O O . HIS A 1 107 ? -9.988 -7.239 22.443 1.00 53.22 107 HIS A O 1
ATOM 844 N N . LYS A 1 108 ? -11.141 -8.632 21.144 1.00 60.88 108 LYS A N 1
ATOM 845 C CA . LYS A 1 108 ? -10.181 -8.573 20.049 1.00 60.88 108 LYS A CA 1
ATOM 846 C C . LYS A 1 108 ? -10.507 -7.326 19.243 1.00 60.88 108 LYS A C 1
ATOM 848 O O . LYS A 1 108 ? -11.426 -7.330 18.424 1.00 60.88 108 LYS A O 1
ATOM 853 N N . LYS A 1 109 ? -9.773 -6.239 19.515 1.00 67.62 109 LYS A N 1
ATOM 854 C CA . LYS A 1 109 ? -9.854 -4.996 18.736 1.00 67.62 109 LYS A CA 1
ATOM 855 C C . LYS A 1 109 ? -9.689 -5.351 17.259 1.00 67.62 109 LYS A C 1
ATOM 857 O O . LYS A 1 109 ? -8.637 -5.832 16.844 1.00 67.62 109 LYS A O 1
ATOM 862 N N . THR A 1 110 ? -10.754 -5.159 16.490 1.00 80.25 110 THR A N 1
ATOM 863 C CA . THR A 1 110 ? -10.738 -5.369 15.046 1.00 80.25 110 THR A CA 1
ATOM 864 C C . THR A 1 110 ? -10.612 -4.006 14.392 1.00 80.25 110 THR A C 1
ATOM 866 O O . THR A 1 110 ? -11.441 -3.123 14.615 1.00 80.25 110 THR A O 1
ATOM 869 N N . PHE A 1 111 ? -9.551 -3.829 13.612 1.00 86.31 111 PHE A N 1
ATOM 870 C CA . PHE A 1 111 ? -9.299 -2.599 12.877 1.00 86.31 111 PHE A CA 1
ATOM 871 C C . PHE A 1 111 ? -9.691 -2.777 11.411 1.00 86.31 111 PHE A C 1
ATOM 873 O O . PHE A 1 111 ? -9.367 -3.791 10.783 1.00 86.31 111 PHE A O 1
ATOM 880 N N . VAL A 1 112 ? -10.380 -1.774 10.877 1.00 94.94 112 VAL A N 1
ATOM 881 C CA . VAL A 1 112 ? -10.653 -1.628 9.445 1.00 94.94 112 VAL A CA 1
ATOM 882 C C . VAL A 1 112 ? -9.977 -0.363 8.941 1.00 94.94 112 VAL A C 1
ATOM 884 O O . VAL A 1 112 ? -9.801 0.591 9.701 1.00 94.94 112 VAL A O 1
ATOM 887 N N . ILE A 1 113 ? -9.595 -0.352 7.671 1.00 96.94 113 ILE A N 1
ATOM 888 C CA . ILE A 1 113 ? -8.994 0.818 7.032 1.00 96.94 113 ILE A CA 1
ATOM 889 C C . ILE A 1 113 ? -10.037 1.939 7.024 1.00 96.94 113 ILE A C 1
ATOM 891 O O . ILE A 1 113 ? -11.094 1.787 6.412 1.00 96.94 113 ILE A O 1
ATOM 895 N N . SER A 1 114 ? -9.768 3.062 7.690 1.00 97.19 114 SER A N 1
ATOM 896 C CA . SER A 1 114 ? -10.575 4.277 7.519 1.00 97.19 114 SER A CA 1
ATOM 897 C C . SER A 1 114 ? -10.100 5.081 6.325 1.00 97.19 114 SER A C 1
ATOM 899 O O . SER A 1 114 ? -10.924 5.560 5.549 1.00 97.19 114 SER A O 1
ATOM 901 N N . LYS A 1 115 ? -8.781 5.204 6.163 1.00 97.88 115 LYS A N 1
ATOM 902 C CA . LYS A 1 115 ? -8.157 5.870 5.022 1.00 97.88 115 LYS A CA 1
ATOM 903 C C . LYS A 1 115 ? -6.904 5.129 4.592 1.00 97.88 115 LYS A C 1
ATOM 905 O O . LYS A 1 115 ? -6.219 4.518 5.407 1.00 97.88 115 LYS A O 1
ATOM 910 N N . ILE A 1 116 ? -6.626 5.229 3.303 1.00 98.12 116 ILE A N 1
ATOM 911 C CA . ILE A 1 116 ? -5.396 4.779 2.665 1.00 98.12 116 ILE A CA 1
ATOM 912 C C . ILE A 1 116 ? -4.900 5.924 1.785 1.00 98.12 116 ILE A C 1
ATOM 914 O O . ILE A 1 116 ? -5.696 6.534 1.062 1.00 98.12 116 ILE A O 1
ATOM 918 N N . SER A 1 117 ? -3.617 6.261 1.885 1.00 98.25 117 SER A N 1
ATOM 919 C CA . SER A 1 117 ? -3.003 7.279 1.034 1.00 98.25 117 SER A CA 1
ATOM 920 C C . SER A 1 117 ? -2.961 6.827 -0.432 1.00 98.25 117 SER A C 1
ATOM 922 O O . SER A 1 117 ? -3.122 5.650 -0.759 1.00 98.25 117 SER A O 1
ATOM 924 N N . LYS A 1 118 ? -2.684 7.761 -1.349 1.00 97.56 118 LYS A N 1
ATOM 925 C CA . LYS A 1 118 ? -2.192 7.361 -2.675 1.00 97.56 118 LYS A CA 1
ATOM 926 C C . LYS A 1 118 ? -0.824 6.677 -2.502 1.00 97.56 118 LYS A C 1
ATOM 928 O O . LYS A 1 118 ? -0.079 7.110 -1.618 1.00 97.56 118 LYS A O 1
ATOM 933 N N . PRO A 1 119 ? -0.483 5.662 -3.318 1.00 97.38 119 PRO A N 1
ATOM 934 C CA . PRO A 1 119 ? 0.865 5.109 -3.328 1.00 97.38 119 PRO A CA 1
ATOM 935 C C . PRO A 1 119 ? 1.886 6.200 -3.642 1.00 97.38 119 PRO A C 1
ATOM 937 O O . PRO A 1 119 ? 1.676 6.999 -4.559 1.00 97.38 119 PRO A O 1
ATOM 940 N N . TYR A 1 120 ? 2.975 6.229 -2.886 1.00 97.62 120 TYR A N 1
ATOM 941 C CA . TYR A 1 120 ? 4.070 7.173 -3.075 1.00 97.62 120 TYR A CA 1
ATOM 942 C C . TYR A 1 120 ? 5.414 6.446 -3.030 1.00 97.62 120 TYR A C 1
ATOM 944 O O . TYR A 1 120 ? 5.505 5.316 -2.555 1.00 97.62 120 TYR A O 1
ATOM 952 N N . LEU A 1 121 ? 6.446 7.085 -3.580 1.00 96.75 121 LEU A N 1
ATOM 953 C CA . LEU A 1 121 ? 7.799 6.543 -3.596 1.00 96.75 121 LEU A CA 1
ATOM 954 C C . LEU A 1 121 ? 8.613 7.130 -2.452 1.00 96.75 121 LEU A C 1
ATOM 956 O O . LEU A 1 121 ? 8.667 8.345 -2.280 1.00 96.75 121 LEU A O 1
ATOM 960 N N . GLU A 1 122 ? 9.287 6.260 -1.720 1.00 95.75 122 GLU A N 1
ATOM 961 C CA . GLU A 1 122 ? 10.254 6.621 -0.693 1.00 95.75 122 GLU A CA 1
ATOM 962 C C . GLU A 1 122 ? 11.324 5.518 -0.631 1.00 95.75 122 GLU A C 1
ATOM 964 O O . GLU A 1 122 ? 11.075 4.380 -1.033 1.00 95.75 122 GLU A O 1
ATOM 969 N N . GLY A 1 123 ? 12.536 5.843 -0.176 1.00 91.06 123 GLY A N 1
ATOM 970 C CA . GLY A 1 123 ? 13.620 4.865 -0.066 1.00 91.06 123 GLY A CA 1
ATOM 971 C C . GLY A 1 123 ? 13.210 3.647 0.767 1.00 91.06 123 GLY A C 1
ATOM 972 O O . GLY A 1 123 ? 12.502 3.779 1.769 1.00 91.06 123 GLY A O 1
ATOM 973 N N . SER A 1 124 ? 13.651 2.460 0.344 1.00 84.94 124 SER A N 1
ATOM 974 C CA . SER A 1 124 ? 13.436 1.243 1.127 1.00 84.94 124 SER A CA 1
ATOM 975 C C . SER A 1 124 ? 14.190 1.361 2.444 1.00 84.94 124 SER A C 1
ATOM 977 O O . SER A 1 124 ? 15.391 1.630 2.445 1.00 84.94 124 SER A O 1
ATOM 979 N N . ILE A 1 125 ? 13.494 1.118 3.549 1.00 81.62 125 ILE A N 1
ATOM 980 C CA . ILE A 1 125 ? 14.139 0.901 4.839 1.00 81.62 125 ILE A CA 1
ATOM 981 C C . ILE A 1 125 ? 14.588 -0.558 4.821 1.00 81.62 125 ILE A C 1
ATOM 983 O O . ILE A 1 125 ? 13.767 -1.470 4.904 1.00 81.62 125 ILE A O 1
ATOM 987 N N . VAL A 1 126 ? 15.871 -0.762 4.544 1.00 63.28 126 VAL A N 1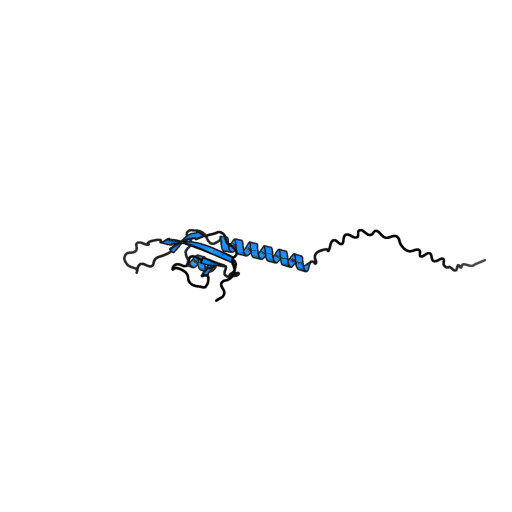
ATOM 988 C CA . VAL A 1 126 ? 16.529 -2.066 4.647 1.00 63.28 126 VAL A CA 1
ATOM 989 C C . VAL A 1 126 ? 17.039 -2.157 6.083 1.00 63.28 126 VAL A C 1
ATOM 991 O O . VAL A 1 126 ? 17.736 -1.239 6.514 1.00 63.28 126 VAL A O 1
ATOM 994 N N . ASP A 1 127 ? 16.630 -3.195 6.814 1.00 54.62 127 ASP A N 1
ATOM 995 C CA . ASP A 1 127 ? 17.271 -3.568 8.086 1.00 54.62 127 ASP A CA 1
ATOM 996 C C . ASP A 1 127 ? 18.710 -4.053 7.843 1.00 54.62 127 ASP A C 1
ATOM 998 O O . ASP A 1 127 ? 18.924 -4.788 6.847 1.00 54.62 127 ASP A O 1
#

pLDDT: mean 78.68, std 21.12, range [36.75, 98.38]

Foldseek 3Di:
DDDDDDDDDDDDDDDDDDDDDPPPPPPPPDPVVVVVVVVVVVVVVVLLVLQVVADFQAFPVVVCVQWAAADDDADVVRQKIAGPVGRQWIKGFDWDFDFDPDPPDDRDGTITTRDIDRIDGDDRPDD

Radius of gyration: 34.34 Å; chains: 1; bounding box: 59×35×121 Å

Secondary structure (DSSP, 8-state):
------------------------------HHHHHHHHHHHHHHHHHHHHHTT--TT-BHHHHHHHEEEPSS---SS--EEEETTEEEEEEEEEEEEE----TTS----EEEEEEEPPPEE------